Protein AF-A0A497M202-F1 (afdb_monomer_lite)

Radius of gyration: 13.39 Å; chains: 1; bounding box: 31×22×37 Å

Sequence (71 aa):
MKIVMINDCSFVGETLLKYLSSGFEAVHLKRGRGLFDKTLGIAWKILRSRGDVYHVHYLLQDCYLTLKFGK

pLDDT: mean 82.18, std 8.59, range [57.59, 94.75]

Foldseek 3Di:
DEEEEEELDDCVVVVVVVVDDPVYHYDYHYFDPDPCSNPVVSVVVVVPDDGPHYHYPDDVVVVVVCVVVVD

Structure (mmCIF, N/CA/C/O backbone):
data_AF-A0A497M202-F1
#
_entry.id   AF-A0A497M202-F1
#
loop_
_atom_site.group_PDB
_atom_site.id
_atom_site.type_symbol
_atom_site.label_atom_id
_atom_site.label_alt_id
_atom_site.label_comp_id
_atom_site.label_asym_id
_atom_site.label_entity_id
_atom_site.label_seq_id
_atom_site.pdbx_PDB_ins_code
_atom_site.Cartn_x
_atom_site.Cartn_y
_atom_site.Cartn_z
_atom_site.occupancy
_atom_site.B_iso_or_equiv
_atom_site.auth_seq_id
_atom_site.auth_comp_id
_atom_site.auth_asym_id
_atom_site.auth_atom_id
_atom_site.pdbx_PDB_model_num
ATOM 1 N N . MET A 1 1 ? -14.253 -1.220 11.962 1.00 87.38 1 MET A N 1
ATOM 2 C CA . MET A 1 1 ? -13.675 -2.166 10.983 1.00 87.38 1 MET A CA 1
ATOM 3 C C . MET A 1 1 ? -12.345 -1.611 10.508 1.00 87.38 1 MET A C 1
ATOM 5 O O . MET A 1 1 ? -12.270 -0.420 10.214 1.00 87.38 1 MET A O 1
ATOM 9 N N . LYS A 1 2 ? -11.312 -2.448 10.476 1.00 91.50 2 LYS A N 1
ATOM 10 C CA . LYS A 1 2 ? -9.935 -2.077 10.174 1.00 91.50 2 LYS A CA 1
ATOM 11 C C . LYS A 1 2 ? -9.552 -2.475 8.755 1.00 91.50 2 LYS A C 1
ATOM 13 O O . LYS A 1 2 ? -9.540 -3.657 8.418 1.00 91.50 2 LYS A O 1
ATOM 18 N N . ILE A 1 3 ? -9.219 -1.489 7.933 1.00 91.88 3 ILE A N 1
ATOM 19 C CA . ILE A 1 3 ? -8.841 -1.672 6.533 1.00 91.88 3 ILE A CA 1
ATOM 20 C C . ILE A 1 3 ? -7.328 -1.498 6.406 1.00 91.88 3 ILE A C 1
ATOM 22 O O . ILE A 1 3 ? -6.780 -0.443 6.718 1.00 91.88 3 ILE A O 1
ATOM 26 N N . VAL A 1 4 ? -6.637 -2.527 5.927 1.00 92.44 4 VAL A N 1
ATOM 27 C CA . VAL A 1 4 ? -5.213 -2.461 5.593 1.00 92.44 4 VAL A CA 1
ATOM 28 C C . VAL A 1 4 ? -5.085 -2.151 4.108 1.00 92.44 4 VAL A C 1
ATOM 30 O O . VAL A 1 4 ? -5.376 -2.987 3.255 1.00 92.44 4 VAL A O 1
ATOM 33 N N . MET A 1 5 ? -4.649 -0.934 3.798 1.00 90.88 5 MET A N 1
ATOM 34 C CA . MET A 1 5 ? -4.436 -0.459 2.435 1.00 90.88 5 MET A CA 1
ATOM 35 C C . MET A 1 5 ? -2.971 -0.675 2.056 1.00 90.88 5 MET A C 1
ATOM 37 O O . MET A 1 5 ? -2.077 0.009 2.560 1.00 90.88 5 MET A O 1
ATOM 41 N N . ILE A 1 6 ? -2.717 -1.641 1.178 1.00 88.12 6 ILE A N 1
ATOM 42 C CA . ILE A 1 6 ? -1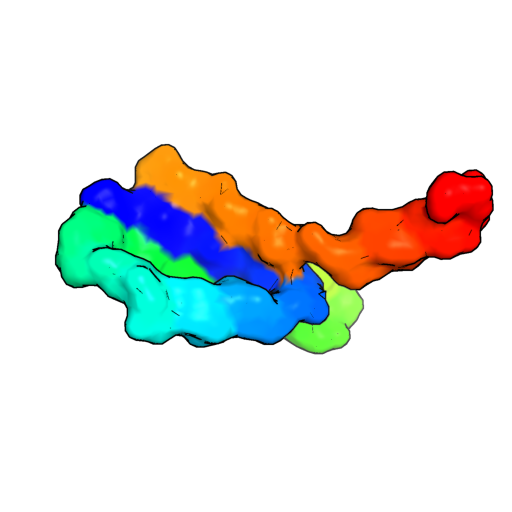.375 -2.015 0.727 1.00 88.12 6 ILE A CA 1
ATOM 43 C C . ILE A 1 6 ? -1.071 -1.226 -0.534 1.00 88.12 6 ILE A C 1
ATOM 45 O O . ILE A 1 6 ? -1.761 -1.356 -1.542 1.00 88.12 6 ILE A O 1
ATOM 49 N N . ASN A 1 7 ? -0.035 -0.399 -0.486 1.00 84.00 7 ASN A N 1
ATOM 50 C CA . ASN A 1 7 ? 0.339 0.450 -1.598 1.00 84.00 7 ASN A CA 1
ATOM 51 C C . ASN A 1 7 ? 1.613 -0.051 -2.273 1.00 84.00 7 ASN A C 1
ATOM 53 O O . ASN A 1 7 ? 2.722 0.220 -1.802 1.00 84.00 7 ASN A O 1
ATOM 57 N N . ASP A 1 8 ? 1.434 -0.779 -3.373 1.00 73.12 8 ASP A N 1
ATOM 58 C CA . ASP A 1 8 ? 2.530 -1.413 -4.098 1.00 73.12 8 ASP A CA 1
ATOM 59 C C . ASP A 1 8 ? 3.184 -0.467 -5.123 1.00 73.12 8 ASP A C 1
ATOM 61 O O . ASP A 1 8 ? 4.385 -0.561 -5.366 1.00 73.12 8 ASP A O 1
ATOM 65 N N . CYS A 1 9 ? 2.469 0.522 -5.678 1.00 68.12 9 CYS A N 1
ATOM 66 C CA . CYS A 1 9 ? 3.100 1.491 -6.589 1.00 68.12 9 CYS A CA 1
ATOM 67 C C . CYS A 1 9 ? 2.257 2.735 -6.941 1.00 68.12 9 CYS A C 1
ATOM 69 O O . CYS A 1 9 ? 2.556 3.393 -7.936 1.00 68.12 9 CYS A O 1
ATOM 71 N N . SER A 1 10 ? 1.195 3.055 -6.192 1.00 65.44 10 SER A N 1
ATOM 72 C CA . SER A 1 10 ? 0.171 4.018 -6.625 1.00 65.44 10 SER A CA 1
ATOM 73 C C . SER A 1 10 ? -0.216 5.030 -5.546 1.00 65.44 10 SER A C 1
ATOM 75 O O . SER A 1 10 ? -0.555 4.679 -4.425 1.00 65.44 10 SER A O 1
ATOM 77 N N . PHE A 1 11 ? -0.282 6.318 -5.876 1.00 74.06 11 PHE A N 1
ATOM 78 C CA . PHE A 1 11 ? -0.754 7.342 -4.930 1.00 74.06 11 PHE A CA 1
ATOM 79 C C . PHE A 1 11 ? -2.255 7.236 -4.589 1.00 74.06 11 PHE A C 1
ATOM 81 O O . PHE A 1 11 ? -2.725 7.923 -3.686 1.00 74.06 11 PHE A O 1
ATOM 88 N N . VAL A 1 12 ? -3.007 6.341 -5.245 1.00 78.00 12 VAL A N 1
ATOM 89 C CA . VAL A 1 12 ? -4.460 6.171 -5.055 1.00 78.00 12 VAL A CA 1
ATOM 90 C C . VAL A 1 12 ? -4.834 5.897 -3.596 1.00 78.00 12 VAL A C 1
ATOM 92 O O . VAL A 1 12 ? -5.782 6.498 -3.095 1.00 78.00 12 VAL A O 1
ATOM 95 N N . GLY A 1 13 ? -4.067 5.065 -2.885 1.00 80.06 13 GLY A N 1
ATOM 96 C CA . GLY A 1 13 ? -4.337 4.784 -1.471 1.00 80.06 13 GLY A CA 1
ATOM 97 C C . GLY A 1 13 ? -4.217 6.020 -0.570 1.00 80.06 13 GLY A C 1
ATOM 98 O O . GLY A 1 13 ? -5.032 6.199 0.329 1.00 80.06 13 GLY A O 1
ATOM 99 N N . GLU A 1 14 ? -3.257 6.912 -0.845 1.00 82.81 14 GLU A N 1
ATOM 100 C CA . GLU A 1 14 ? -3.081 8.170 -0.092 1.00 82.81 14 GLU A CA 1
ATOM 101 C C . GLU A 1 14 ? -4.230 9.146 -0.328 1.00 82.81 14 GLU A C 1
ATOM 103 O O . GLU A 1 14 ? -4.635 9.871 0.580 1.00 82.81 14 GLU A O 1
ATOM 108 N N . THR A 1 15 ? -4.762 9.161 -1.549 1.00 85.94 15 THR A N 1
ATOM 109 C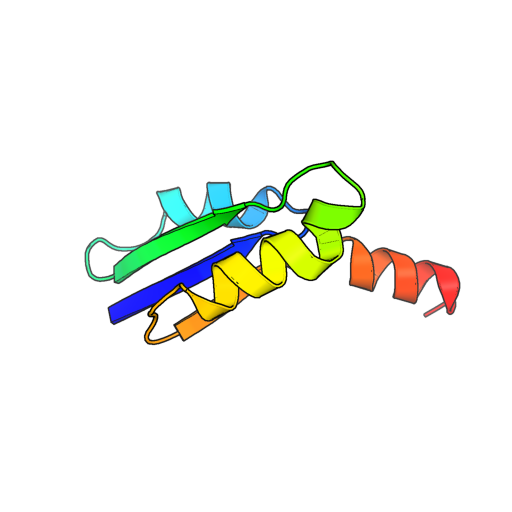 CA . THR A 1 15 ? -5.926 9.972 -1.901 1.00 85.94 15 THR A CA 1
ATOM 110 C C . THR A 1 15 ? -7.185 9.434 -1.229 1.00 85.94 15 THR A C 1
ATOM 112 O O . THR A 1 15 ? -7.903 10.204 -0.599 1.00 85.94 15 THR A O 1
ATOM 115 N N . LEU A 1 16 ? -7.433 8.121 -1.302 1.00 83.19 16 LEU A N 1
ATOM 116 C CA . LEU A 1 16 ? -8.622 7.481 -0.726 1.00 83.19 16 LEU A CA 1
ATOM 117 C C . LEU A 1 16 ? -8.707 7.631 0.796 1.00 83.19 16 LEU A C 1
ATOM 119 O O . LEU A 1 16 ? -9.799 7.836 1.318 1.00 83.19 16 LEU A O 1
ATOM 123 N N . LEU A 1 17 ? -7.571 7.605 1.498 1.00 85.31 17 LEU A N 1
ATOM 124 C CA . LEU A 1 17 ? -7.506 7.826 2.949 1.00 85.31 17 LEU A CA 1
ATOM 125 C C . LEU A 1 17 ? -8.180 9.127 3.399 1.00 85.31 17 LEU A C 1
ATOM 127 O O . LEU A 1 17 ? -8.766 9.162 4.474 1.00 85.31 17 LEU A O 1
ATOM 131 N N . LYS A 1 18 ? -8.131 10.182 2.576 1.00 88.00 18 LYS A N 1
ATOM 132 C CA . LYS A 1 18 ? -8.721 11.493 2.897 1.00 88.00 18 LYS A CA 1
ATOM 133 C C . LYS A 1 18 ? -10.248 11.493 2.858 1.00 88.00 18 LYS A C 1
ATOM 135 O O . LYS A 1 18 ? -10.866 12.370 3.449 1.00 88.00 18 LYS A O 1
ATOM 140 N N . TYR A 1 19 ? -10.835 10.542 2.139 1.00 88.94 19 TYR A N 1
ATOM 141 C CA . TYR A 1 19 ? -12.278 10.436 1.922 1.00 88.94 19 TYR A CA 1
ATOM 142 C C . TYR A 1 19 ? -12.890 9.237 2.646 1.00 88.94 19 TYR A C 1
ATOM 144 O O . TYR A 1 19 ? -14.093 9.001 2.544 1.00 88.94 19 TYR A O 1
ATOM 152 N N . LEU A 1 20 ? -12.073 8.464 3.364 1.00 87.06 20 LEU A N 1
ATOM 153 C CA . LEU A 1 20 ? -12.555 7.335 4.136 1.00 87.06 20 LEU A CA 1
ATOM 154 C C . LEU A 1 20 ? -13.410 7.844 5.302 1.00 87.06 20 LEU A C 1
ATOM 156 O O . LEU A 1 20 ? -13.027 8.787 5.996 1.00 87.06 20 LEU A O 1
ATOM 160 N N . SER A 1 21 ? -14.578 7.236 5.515 1.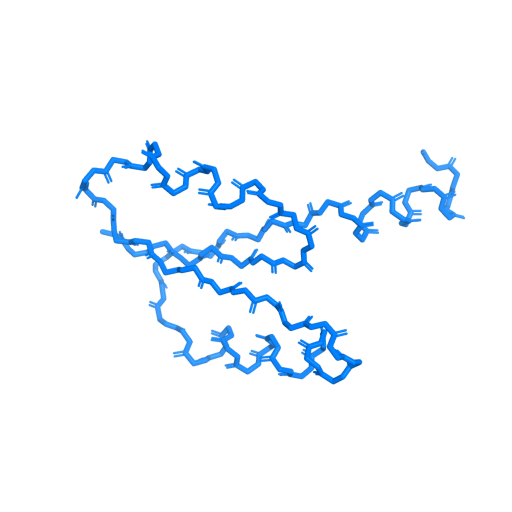00 84.50 21 SER A N 1
ATOM 161 C CA . SER A 1 21 ? -15.462 7.667 6.598 1.00 84.50 21 SER A CA 1
ATOM 162 C C . SER A 1 21 ? -14.842 7.379 7.969 1.00 84.50 21 SER A C 1
ATOM 164 O O . SER A 1 21 ? -14.085 6.423 8.145 1.00 84.50 21 SER A O 1
ATOM 166 N N . SER A 1 22 ? -15.214 8.178 8.970 1.00 83.38 22 SER A N 1
ATOM 167 C CA . SER A 1 22 ? -14.720 8.063 10.350 1.00 83.38 22 SER A CA 1
ATOM 168 C C . SER A 1 22 ? -15.074 6.741 11.049 1.00 83.38 22 SER A C 1
ATOM 170 O O . SER A 1 22 ? -14.544 6.461 12.120 1.00 83.38 22 SER A O 1
ATOM 172 N N . GLY A 1 23 ? -15.943 5.913 10.458 1.00 87.94 23 GLY A N 1
ATOM 173 C CA . GLY A 1 23 ? -16.292 4.582 10.970 1.00 87.94 23 GLY A CA 1
ATOM 174 C C . GLY A 1 23 ? -15.261 3.489 10.659 1.00 87.94 23 GLY A C 1
ATOM 175 O O . GLY A 1 23 ? -15.385 2.363 11.154 1.00 87.94 23 GLY A O 1
ATOM 176 N N . PHE A 1 24 ? -14.247 3.794 9.847 1.00 88.38 24 PHE A N 1
ATOM 177 C CA . PHE A 1 24 ? -13.204 2.851 9.455 1.00 88.38 24 PHE A CA 1
ATOM 178 C C . PHE A 1 24 ? -11.841 3.286 9.988 1.00 88.38 24 PHE A C 1
ATOM 180 O O . PHE A 1 24 ? -11.419 4.426 9.818 1.00 88.38 24 PHE A O 1
ATOM 187 N N . GLU A 1 25 ? -11.118 2.346 10.593 1.00 90.25 25 GLU A N 1
ATOM 188 C CA . GLU A 1 25 ? -9.707 2.535 10.921 1.00 90.25 25 GLU A CA 1
ATOM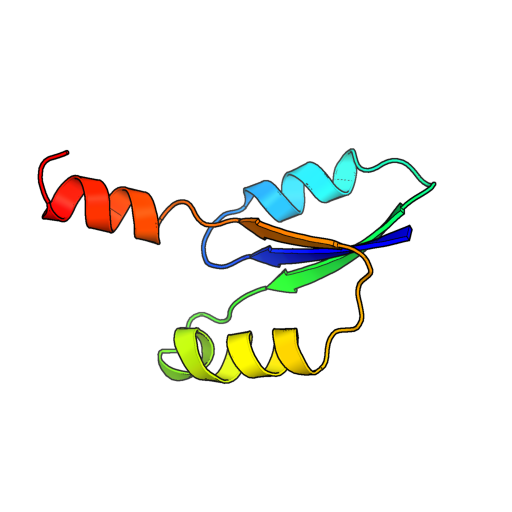 189 C C . GLU A 1 25 ? -8.882 2.093 9.711 1.00 90.25 25 GLU A C 1
ATOM 191 O O . GLU A 1 25 ? -8.952 0.929 9.316 1.00 90.25 25 GLU A O 1
ATOM 196 N N . ALA A 1 26 ? -8.098 2.988 9.114 1.00 89.69 26 ALA A N 1
ATOM 197 C CA . ALA A 1 26 ? -7.244 2.633 7.985 1.00 89.69 26 ALA A CA 1
ATOM 198 C C . ALA A 1 26 ? -5.764 2.608 8.353 1.00 89.69 26 ALA A C 1
ATOM 200 O O . ALA A 1 26 ? -5.213 3.565 8.895 1.00 89.69 26 ALA A O 1
ATOM 201 N N . VAL A 1 27 ? -5.105 1.509 7.991 1.00 90.81 27 VAL A N 1
ATOM 202 C CA . VAL A 1 27 ? -3.656 1.340 8.091 1.00 90.81 27 VAL A CA 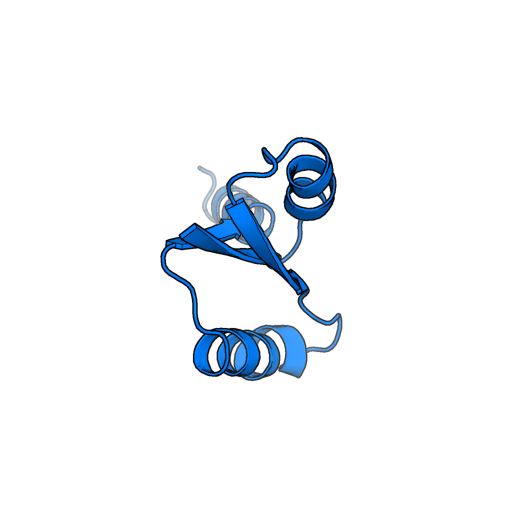1
ATOM 203 C C . VAL A 1 27 ? -3.074 1.359 6.693 1.00 90.81 27 VAL A C 1
ATOM 205 O O . VAL A 1 27 ? -3.377 0.497 5.870 1.00 90.81 27 VAL A O 1
ATOM 208 N N . HIS A 1 28 ? -2.203 2.329 6.429 1.00 89.00 28 HIS A N 1
ATOM 209 C CA . HIS A 1 28 ? -1.573 2.481 5.124 1.00 89.00 28 HIS A CA 1
ATOM 210 C C . HIS A 1 28 ? -0.173 1.878 5.103 1.00 89.00 28 HIS A C 1
ATOM 212 O O . HIS A 1 28 ? 0.763 2.411 5.699 1.00 89.00 28 HIS A O 1
ATOM 218 N N . LEU A 1 29 ? -0.014 0.763 4.395 1.00 89.12 29 LEU A N 1
ATOM 219 C CA . LEU A 1 29 ? 1.273 0.101 4.222 1.00 89.12 29 LEU A CA 1
ATOM 220 C C . LEU A 1 29 ? 1.910 0.538 2.907 1.00 89.12 29 LEU A C 1
ATOM 222 O O . LEU A 1 29 ? 1.550 0.059 1.833 1.00 89.12 29 LEU A O 1
ATOM 226 N N . LYS A 1 30 ? 2.895 1.434 2.994 1.00 85.19 30 LYS A N 1
ATOM 227 C CA . LYS A 1 30 ? 3.674 1.875 1.831 1.00 85.19 30 LYS A CA 1
ATOM 228 C C . LYS A 1 30 ? 4.838 0.925 1.549 1.00 85.19 30 LYS A C 1
ATOM 230 O O . LYS A 1 30 ? 5.595 0.545 2.457 1.00 85.19 30 LYS A O 1
ATOM 235 N N . ARG A 1 31 ? 5.016 0.579 0.275 1.00 81.31 31 ARG A N 1
ATOM 236 C CA . ARG A 1 31 ? 6.212 -0.108 -0.214 1.00 81.31 31 ARG A CA 1
ATOM 237 C C . ARG A 1 31 ? 7.416 0.834 -0.231 1.00 81.31 31 ARG A C 1
ATOM 239 O O . ARG A 1 31 ? 7.286 2.024 -0.515 1.00 81.31 31 ARG A O 1
ATOM 246 N N . GLY A 1 32 ? 8.595 0.294 0.067 1.00 78.44 32 GLY A N 1
ATOM 247 C CA . GLY A 1 32 ? 9.858 1.002 -0.139 1.00 78.44 32 GLY A CA 1
ATOM 248 C C . GLY A 1 32 ? 10.274 1.033 -1.615 1.00 78.44 32 GLY A C 1
ATOM 249 O O . GLY A 1 32 ? 9.628 0.438 -2.484 1.00 78.44 32 GLY A O 1
ATOM 250 N N . ARG A 1 33 ? 11.365 1.750 -1.912 1.00 78.00 33 ARG A N 1
ATOM 251 C CA . ARG A 1 33 ? 11.928 1.848 -3.274 1.00 78.00 33 ARG A CA 1
ATOM 252 C C . ARG A 1 33 ? 13.039 0.822 -3.541 1.00 78.00 33 ARG A C 1
ATOM 254 O O . ARG A 1 33 ? 13.338 0.576 -4.709 1.00 78.00 33 ARG A O 1
ATOM 261 N N . GLY A 1 34 ? 13.621 0.214 -2.502 1.00 78.00 34 GLY A N 1
ATOM 262 C CA . GLY A 1 34 ? 14.693 -0.776 -2.630 1.00 78.00 34 GLY A CA 1
ATOM 263 C C . GLY A 1 34 ? 14.212 -2.124 -3.180 1.00 78.00 34 GLY A C 1
ATOM 264 O O . GLY A 1 34 ? 13.059 -2.496 -2.997 1.00 78.00 34 GLY A O 1
ATOM 265 N N . LEU A 1 35 ? 15.097 -2.879 -3.840 1.00 71.69 35 LEU A N 1
ATOM 266 C CA . LEU A 1 35 ? 14.784 -4.193 -4.433 1.00 71.69 35 LEU A CA 1
ATOM 267 C C . LEU A 1 35 ? 14.181 -5.188 -3.423 1.00 71.69 35 LEU A C 1
ATOM 269 O O . LEU A 1 35 ? 13.189 -5.839 -3.734 1.00 71.69 35 LEU A O 1
ATOM 273 N N . PHE A 1 36 ? 14.719 -5.248 -2.202 1.00 72.94 36 PHE A N 1
ATOM 274 C CA . PHE A 1 36 ? 14.217 -6.126 -1.134 1.00 72.94 36 PHE A CA 1
ATOM 275 C C . PHE A 1 36 ? 12.932 -5.617 -0.468 1.00 72.94 36 PHE A C 1
ATOM 277 O O . PHE A 1 36 ? 12.129 -6.414 0.020 1.00 72.94 36 PHE A O 1
ATOM 284 N N . ASP A 1 37 ? 12.688 -4.303 -0.495 1.00 67.81 37 ASP A N 1
ATOM 285 C CA . ASP A 1 37 ? 11.440 -3.725 0.014 1.00 67.81 37 ASP A CA 1
ATOM 286 C C . ASP A 1 37 ? 10.236 -4.109 -0.848 1.00 67.81 37 ASP A C 1
ATOM 288 O O . ASP A 1 37 ? 9.113 -4.158 -0.341 1.00 67.81 37 ASP A O 1
ATOM 292 N N . LYS A 1 38 ? 10.465 -4.367 -2.145 1.00 69.50 38 LYS A N 1
ATOM 293 C CA . LYS A 1 38 ? 9.406 -4.699 -3.106 1.00 69.50 38 LYS A CA 1
ATOM 294 C C . LYS A 1 38 ? 8.817 -6.087 -2.902 1.00 69.50 38 LYS A C 1
ATOM 296 O O . LYS A 1 38 ? 7.677 -6.308 -3.284 1.00 69.50 38 LYS A O 1
ATOM 301 N N . THR A 1 39 ? 9.580 -7.004 -2.319 1.00 73.81 39 THR A N 1
ATOM 302 C CA . THR A 1 39 ? 9.191 -8.409 -2.181 1.00 73.81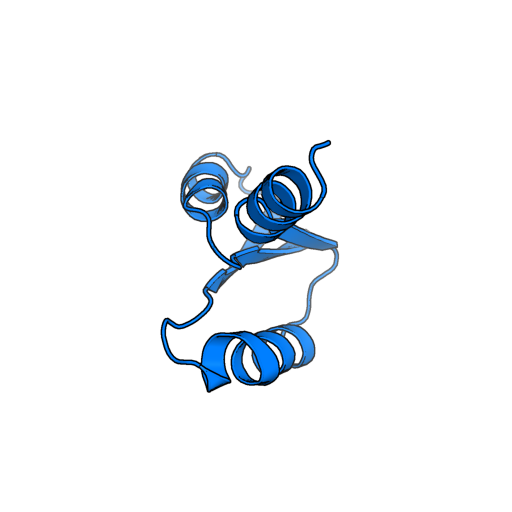 39 THR A CA 1
ATOM 303 C C . THR A 1 39 ? 9.051 -8.781 -0.709 1.00 73.81 39 THR A C 1
ATOM 305 O O . THR A 1 39 ? 7.940 -8.852 -0.188 1.00 73.81 39 THR A O 1
ATOM 308 N N . LEU A 1 40 ? 10.168 -8.947 -0.003 1.00 81.75 40 LEU A N 1
ATOM 309 C CA . LEU A 1 40 ? 10.182 -9.412 1.386 1.00 81.75 40 LEU A CA 1
ATOM 310 C C . LEU A 1 40 ? 9.731 -8.328 2.370 1.00 81.75 40 LEU A C 1
ATOM 312 O O . LEU A 1 40 ? 8.995 -8.619 3.312 1.00 81.75 40 LEU A O 1
ATOM 316 N N . GLY A 1 41 ? 10.126 -7.072 2.141 1.00 83.38 41 GLY A N 1
ATOM 317 C CA . GLY A 1 41 ? 9.785 -5.967 3.038 1.00 83.38 41 GLY A CA 1
ATOM 318 C C . GLY A 1 41 ? 8.281 -5.708 3.114 1.00 83.38 41 GLY A C 1
ATOM 319 O O . GLY A 1 41 ? 7.726 -5.589 4.207 1.00 83.38 41 GLY A O 1
ATOM 320 N N . ILE A 1 42 ? 7.595 -5.654 1.969 1.00 83.00 42 ILE A N 1
ATOM 321 C CA . ILE A 1 42 ? 6.140 -5.474 1.942 1.00 83.00 42 ILE A CA 1
ATOM 322 C C . ILE A 1 42 ? 5.399 -6.717 2.448 1.00 83.00 42 ILE A C 1
ATOM 324 O O . ILE A 1 42 ? 4.485 -6.567 3.255 1.00 83.00 42 ILE A O 1
ATOM 328 N N . ALA A 1 43 ? 5.837 -7.930 2.085 1.00 85.00 43 ALA A N 1
ATOM 329 C CA . ALA A 1 43 ? 5.240 -9.171 2.581 1.00 85.00 43 ALA A CA 1
ATOM 330 C C . ALA A 1 43 ? 5.285 -9.253 4.116 1.00 85.00 43 ALA A C 1
ATOM 332 O O . ALA A 1 43 ? 4.289 -9.586 4.757 1.00 85.00 43 ALA A O 1
ATOM 333 N N . TRP A 1 44 ? 6.406 -8.855 4.723 1.00 87.56 44 TRP A N 1
ATOM 334 C CA . TRP A 1 44 ? 6.547 -8.796 6.176 1.00 87.56 44 TRP A CA 1
ATOM 335 C C . TRP A 1 44 ? 5.615 -7.777 6.838 1.00 87.56 44 TRP A C 1
ATOM 337 O O . TRP A 1 44 ? 5.013 -8.063 7.875 1.00 87.56 44 TRP A O 1
ATOM 347 N N . LYS A 1 45 ? 5.460 -6.590 6.238 1.00 88.50 45 LYS A N 1
ATOM 348 C CA . LYS A 1 45 ? 4.518 -5.569 6.723 1.00 88.50 45 LYS A CA 1
ATOM 349 C C . LYS A 1 45 ? 3.076 -6.073 6.681 1.00 88.50 45 LYS A C 1
ATOM 351 O O . LYS A 1 45 ? 2.334 -5.833 7.628 1.00 88.50 45 LYS A O 1
ATOM 356 N N . ILE A 1 46 ? 2.703 -6.789 5.618 1.00 88.12 46 ILE A N 1
ATOM 357 C CA . ILE A 1 46 ? 1.376 -7.399 5.473 1.00 88.12 46 ILE A CA 1
ATOM 358 C C . ILE A 1 46 ? 1.167 -8.456 6.562 1.00 88.12 46 ILE A C 1
ATOM 360 O O . ILE A 1 46 ? 0.195 -8.360 7.305 1.00 88.12 46 ILE A O 1
ATOM 364 N N . LEU A 1 47 ? 2.113 -9.387 6.734 1.00 89.25 47 LEU A N 1
ATOM 365 C CA . LEU A 1 47 ? 2.060 -10.441 7.759 1.00 89.25 47 LEU A CA 1
ATOM 366 C C . LEU A 1 47 ? 1.934 -9.897 9.189 1.00 89.25 47 LEU A C 1
ATOM 368 O O . LEU A 1 47 ? 1.240 -10.482 10.016 1.00 89.25 47 LEU A O 1
ATOM 372 N N . ARG A 1 48 ? 2.605 -8.782 9.498 1.00 92.75 48 ARG A N 1
ATOM 373 C CA . ARG A 1 48 ? 2.521 -8.133 10.817 1.00 92.75 48 ARG A CA 1
ATOM 374 C C . ARG A 1 48 ? 1.282 -7.264 11.005 1.00 92.75 48 ARG A C 1
ATOM 376 O O . ARG A 1 48 ? 0.953 -6.923 12.141 1.00 92.75 48 ARG A O 1
ATOM 383 N N . SER A 1 49 ? 0.617 -6.867 9.926 1.00 91.56 49 SER A N 1
ATOM 384 C CA . SER A 1 49 ? -0.600 -6.068 10.018 1.00 91.56 49 SER A CA 1
ATOM 385 C C . SER A 1 49 ? -1.793 -6.941 10.390 1.00 91.56 49 SER A C 1
ATOM 387 O O . SER A 1 49 ? -1.916 -8.070 9.925 1.00 91.56 49 SER A O 1
ATOM 389 N N . ARG A 1 50 ? -2.681 -6.409 11.229 1.00 90.38 50 ARG A N 1
ATOM 390 C CA . ARG A 1 50 ? -3.953 -7.043 11.587 1.00 90.38 50 ARG A CA 1
ATOM 391 C C . ARG A 1 50 ? -5.076 -6.166 11.059 1.00 90.38 50 ARG A C 1
ATOM 393 O O . ARG A 1 50 ? -5.243 -5.061 11.568 1.00 90.38 50 ARG A O 1
ATOM 400 N N . GLY A 1 51 ? -5.779 -6.623 10.032 1.00 91.50 51 GLY A N 1
ATOM 401 C CA . GLY A 1 51 ? -6.934 -5.942 9.452 1.00 91.50 51 GLY A CA 1
ATOM 402 C C . GLY A 1 51 ? -8.111 -6.890 9.283 1.00 91.50 51 GLY A C 1
ATOM 403 O O . GLY A 1 51 ? -7.918 -8.095 9.162 1.00 91.50 51 GLY A O 1
ATOM 404 N N . ASP A 1 52 ? -9.313 -6.326 9.247 1.00 92.88 52 ASP A N 1
ATOM 405 C CA . ASP A 1 52 ? -10.535 -7.051 8.895 1.00 92.88 52 ASP A CA 1
ATOM 406 C C . ASP A 1 52 ? -10.659 -7.182 7.367 1.00 92.88 52 ASP A C 1
ATOM 408 O O . ASP A 1 52 ? -11.155 -8.179 6.852 1.00 92.88 52 ASP A O 1
ATOM 412 N N . VAL A 1 53 ? -10.179 -6.169 6.633 1.00 90.44 53 VAL A N 1
ATOM 413 C CA . VAL A 1 53 ? -10.171 -6.124 5.165 1.00 90.44 53 VAL A CA 1
ATOM 414 C C . VAL A 1 53 ? -8.802 -5.675 4.673 1.00 90.44 53 VAL A C 1
ATOM 416 O O . VAL A 1 53 ? -8.261 -4.676 5.145 1.00 90.44 53 VAL A O 1
ATOM 419 N N . TYR A 1 54 ? -8.261 -6.380 3.683 1.00 90.06 54 TYR A N 1
ATOM 420 C CA . TYR A 1 54 ? -7.015 -6.020 3.010 1.00 90.06 54 TYR A CA 1
ATOM 421 C C . TYR A 1 54 ? -7.336 -5.538 1.598 1.00 90.06 54 TYR A C 1
ATOM 423 O O . TYR A 1 54 ? -7.886 -6.283 0.792 1.00 90.06 54 TYR A O 1
ATOM 431 N N . HIS A 1 55 ? -6.996 -4.287 1.298 1.00 86.88 55 HIS A N 1
ATOM 432 C CA . HIS A 1 55 ? -7.205 -3.680 -0.010 1.00 86.88 55 HIS A CA 1
ATOM 433 C C . HIS A 1 55 ? -5.851 -3.359 -0.640 1.00 86.88 55 HIS A C 1
ATOM 435 O O . HIS A 1 55 ? -5.087 -2.543 -0.120 1.00 86.88 55 HIS A O 1
ATOM 441 N N . VAL A 1 56 ? -5.537 -4.007 -1.758 1.00 85.00 56 VAL A N 1
ATOM 442 C CA . VAL A 1 56 ? -4.260 -3.831 -2.453 1.00 85.00 56 VAL A CA 1
ATOM 443 C C . VAL A 1 56 ? -4.440 -2.832 -3.587 1.00 85.00 56 VAL A C 1
ATOM 445 O O . VAL A 1 56 ? -5.240 -3.044 -4.489 1.00 85.00 56 VAL A O 1
ATOM 448 N N . HIS A 1 57 ? -3.662 -1.754 -3.566 1.00 81.00 57 HIS A N 1
ATOM 449 C CA . HIS A 1 57 ? -3.547 -0.820 -4.680 1.00 81.00 57 HIS A CA 1
ATOM 450 C C . HIS A 1 57 ? -2.454 -1.307 -5.630 1.00 81.00 57 HIS A C 1
ATOM 452 O O . HIS A 1 57 ? -1.299 -0.872 -5.558 1.00 81.00 57 HIS A O 1
ATOM 458 N N . TYR A 1 58 ? -2.831 -2.228 -6.508 1.00 71.94 58 TYR A N 1
ATOM 459 C CA . TYR A 1 58 ? -2.003 -2.715 -7.600 1.00 71.94 58 TYR A CA 1
ATOM 460 C C . TYR A 1 58 ? -2.481 -2.042 -8.892 1.00 71.94 58 TYR A C 1
ATOM 462 O O . TYR A 1 58 ? -3.661 -2.049 -9.219 1.00 71.94 58 TYR A O 1
ATOM 470 N N . LEU A 1 59 ? -1.577 -1.366 -9.597 1.00 66.81 59 LEU A N 1
ATOM 471 C CA . LEU A 1 59 ? -1.889 -0.794 -10.912 1.00 66.81 59 LEU A CA 1
ATOM 472 C C . LEU A 1 59 ? -0.671 -0.892 -11.817 1.00 66.81 59 LEU A C 1
ATOM 474 O O . LEU A 1 59 ? -0.767 -1.379 -12.929 1.00 66.81 59 LEU A O 1
ATOM 478 N N . LEU A 1 60 ? 0.506 -0.506 -11.319 1.00 63.56 60 LEU A N 1
ATOM 479 C CA . LEU A 1 60 ? 1.707 -0.469 -12.152 1.00 63.56 60 LEU A CA 1
ATOM 480 C C . LEU A 1 60 ? 2.189 -1.865 -12.579 1.00 63.56 60 LEU A C 1
ATOM 482 O O . LEU A 1 60 ? 2.671 -2.018 -13.696 1.00 63.56 60 LEU A O 1
ATOM 486 N N . GLN A 1 61 ? 2.061 -2.873 -11.711 1.00 67.38 61 GLN A N 1
ATOM 487 C CA . GLN A 1 61 ? 2.441 -4.244 -12.053 1.00 67.38 61 GLN A CA 1
ATOM 488 C C . GLN A 1 61 ? 1.482 -4.834 -13.087 1.00 67.38 61 GLN A C 1
ATOM 490 O O . GLN A 1 61 ? 1.937 -5.367 -14.092 1.00 67.38 61 GLN A O 1
ATOM 495 N N . ASP A 1 62 ? 0.180 -4.654 -12.900 1.00 69.25 62 ASP A N 1
ATOM 496 C CA . ASP A 1 62 ? -0.828 -5.125 -13.846 1.00 69.25 62 ASP A CA 1
ATOM 497 C C . ASP A 1 62 ? -0.734 -4.386 -15.177 1.00 69.25 62 ASP A C 1
ATOM 499 O O . ASP A 1 62 ? -0.677 -5.037 -16.209 1.00 69.25 62 ASP A O 1
ATOM 503 N N . CYS A 1 63 ? -0.575 -3.059 -15.186 1.00 70.50 63 CYS A N 1
ATOM 504 C CA . CYS A 1 63 ? -0.314 -2.303 -16.411 1.00 70.50 63 CYS A CA 1
ATOM 505 C C . CYS A 1 63 ? 0.977 -2.757 -17.107 1.00 70.50 63 CYS A C 1
ATOM 507 O O . CYS A 1 63 ? 0.994 -2.855 -18.330 1.00 70.50 63 CYS A O 1
ATOM 509 N N . TYR A 1 64 ? 2.046 -3.058 -16.359 1.00 71.69 64 TYR A N 1
ATOM 510 C CA . TYR A 1 64 ? 3.280 -3.610 -16.924 1.00 71.69 64 TYR A CA 1
ATOM 511 C C . TYR A 1 64 ? 3.058 -4.995 -17.536 1.00 71.69 64 TYR A C 1
ATOM 513 O O . TYR A 1 64 ? 3.545 -5.253 -18.633 1.00 71.69 64 TYR A O 1
ATOM 521 N N . LEU A 1 65 ? 2.333 -5.885 -16.854 1.00 78.38 65 LEU A N 1
ATOM 522 C CA . LEU A 1 65 ? 2.020 -7.219 -17.366 1.00 78.38 65 LEU A CA 1
ATOM 523 C C . LEU A 1 65 ? 1.116 -7.120 -18.600 1.00 78.38 65 LEU A C 1
ATOM 525 O O . LEU A 1 65 ? 1.405 -7.765 -19.598 1.00 78.38 65 LEU A O 1
ATOM 529 N N . THR A 1 66 ? 0.096 -6.266 -18.579 1.00 83.50 66 THR A N 1
ATOM 530 C CA . THR A 1 66 ? -0.777 -5.961 -19.720 1.00 83.50 66 THR A CA 1
ATOM 531 C C . THR A 1 66 ? 0.031 -5.452 -20.920 1.00 83.50 66 THR A C 1
ATOM 533 O O . THR A 1 66 ? -0.040 -6.054 -21.989 1.00 83.50 66 THR A O 1
ATOM 536 N N . LEU A 1 67 ? 0.912 -4.458 -20.726 1.00 81.00 67 LEU A N 1
ATOM 537 C CA . LEU A 1 67 ? 1.855 -3.976 -21.750 1.00 81.00 67 LEU A CA 1
ATOM 538 C C . LEU A 1 67 ? 2.782 -5.086 -22.269 1.00 81.00 67 LEU A C 1
ATOM 540 O O . LEU A 1 67 ? 2.984 -5.211 -23.473 1.00 81.00 67 LEU A O 1
ATOM 544 N N . LYS A 1 68 ? 3.354 -5.898 -21.373 1.00 87.69 68 LYS A N 1
ATOM 545 C CA . LYS A 1 68 ? 4.296 -6.975 -21.718 1.00 87.69 68 LYS A CA 1
ATOM 546 C C . LYS A 1 68 ? 3.627 -8.127 -22.468 1.00 87.69 68 LYS A C 1
ATOM 548 O O . LYS A 1 68 ? 4.264 -8.741 -23.317 1.00 87.69 68 LYS A O 1
ATOM 553 N N . PHE A 1 69 ? 2.377 -8.440 -22.137 1.00 94.75 69 PHE A N 1
ATOM 554 C CA . PHE A 1 69 ? 1.609 -9.523 -22.748 1.00 94.75 69 PHE A CA 1
ATOM 555 C C . PHE A 1 69 ? 0.698 -9.053 -23.889 1.00 94.75 69 PHE A C 1
ATOM 557 O O . PHE A 1 69 ? -0.034 -9.877 -24.432 1.00 94.75 69 PHE A O 1
ATOM 564 N N . GLY A 1 70 ? 0.752 -7.769 -24.265 1.00 75.44 70 GLY A N 1
ATOM 565 C CA . GLY A 1 70 ? -0.001 -7.211 -25.391 1.00 75.44 70 GLY A CA 1
ATOM 566 C C . GLY A 1 70 ? -1.518 -7.337 -25.243 1.00 75.44 70 GLY A C 1
ATOM 567 O O . GLY A 1 70 ? -2.200 -7.558 -26.242 1.00 75.44 70 GLY A O 1
ATOM 568 N N . LYS A 1 71 ? -2.023 -7.270 -24.007 1.00 57.59 71 LYS A N 1
ATOM 569 C CA . LYS A 1 71 ? -3.462 -7.271 -23.712 1.00 57.59 71 LYS A CA 1
ATOM 570 C C . LYS A 1 71 ? -4.009 -5.859 -23.576 1.00 57.59 71 LYS A C 1
ATOM 572 O O . LYS A 1 71 ? -3.217 -4.954 -23.240 1.00 57.59 71 LYS A O 1
#

Secondary structure (DSSP, 8-state):
-EEEEEESS-THHHHHHTTS-TTSEEEEEE--SSTTIIIIIHHHHHHH---SEEEEE--HHHHHHHHHHT-